Protein AF-A0A519QK69-F1 (afdb_monomer_lite)

Foldseek 3Di:
DVVVVVVVVVVVVVVLVVVLVCLVPPDPPDDDDDDDPCCVPDDPSSVVSPPDDDDDDFDAPVVQVVLLCVLCVPDDPQLSPDDQDGPDHSVVRNVRSVVSSVVSVVVVVVVVVVVD

Sequence (116 aa):
YQGLNQMRKEFLRRLVNSIIQLIDYYPKNALLICATNHVEMIDKALLRRFQLRVNFEMPNREVLDSYYDSLLAEFPENLKKINRKYGISFAEAKDDALTQVKELLIEELEKSSTTN

pLDDT: mean 91.47, std 8.04, range [45.75, 98.0]

Radius of gyration: 24.23 Å; chains: 1; bounding box: 59×27×62 Å

Structure (mmCIF, N/CA/C/O backbone):
data_AF-A0A519QK69-F1
#
_entry.id   AF-A0A519QK69-F1
#
loop_
_atom_site.group_PDB
_atom_site.id
_atom_site.type_symbol
_atom_site.label_atom_id
_atom_site.label_alt_id
_atom_site.label_comp_id
_atom_site.label_asym_id
_atom_site.label_entity_id
_atom_site.label_seq_id
_atom_site.pdbx_PDB_ins_code
_atom_site.Cartn_x
_atom_site.Cartn_y
_atom_site.Cartn_z
_atom_site.occupancy
_atom_site.B_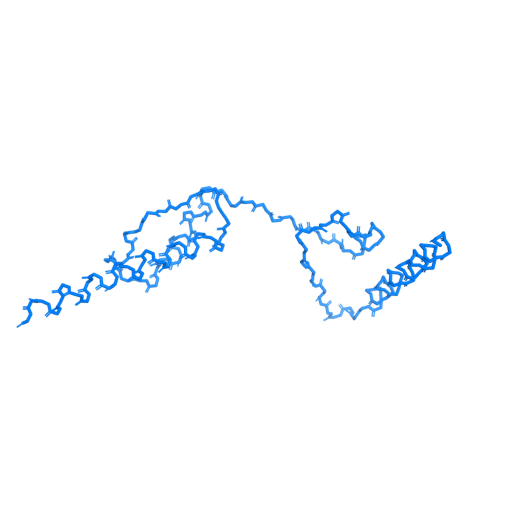iso_or_equiv
_atom_site.auth_seq_id
_atom_site.auth_comp_id
_atom_site.auth_asym_id
_atom_site.auth_atom_id
_atom_site.pdbx_PDB_model_num
ATOM 1 N N . TYR A 1 1 ? 40.778 10.268 -6.057 1.00 61.00 1 TYR A N 1
ATOM 2 C CA . TYR A 1 1 ? 39.366 10.681 -5.884 1.00 61.00 1 TYR A CA 1
ATOM 3 C C . TYR A 1 1 ? 38.576 10.771 -7.195 1.00 61.00 1 TYR A C 1
ATOM 5 O O . TYR A 1 1 ? 37.545 10.117 -7.283 1.00 61.00 1 TYR A O 1
ATOM 13 N N . GLN A 1 2 ? 39.031 11.483 -8.239 1.00 65.25 2 GLN A N 1
ATOM 14 C CA . GLN A 1 2 ? 38.271 11.592 -9.505 1.00 65.25 2 GLN A CA 1
ATOM 15 C C . GLN A 1 2 ? 38.097 10.258 -10.268 1.00 65.25 2 GLN A C 1
ATOM 17 O O . GLN A 1 2 ? 36.996 9.962 -10.725 1.00 65.25 2 GLN A O 1
ATOM 22 N N . GLY A 1 3 ? 39.128 9.404 -10.324 1.00 78.50 3 GLY A N 1
ATOM 23 C CA . GLY A 1 3 ? 39.043 8.099 -11.004 1.00 78.50 3 GLY A CA 1
ATOM 24 C C . GLY A 1 3 ? 38.070 7.099 -10.360 1.00 78.50 3 GLY A C 1
ATOM 25 O O . GLY A 1 3 ? 37.375 6.373 -11.065 1.00 78.50 3 GLY A O 1
ATOM 26 N N . LEU A 1 4 ? 37.947 7.107 -9.026 1.00 81.44 4 LEU A N 1
ATOM 27 C CA . LEU A 1 4 ? 37.023 6.225 -8.298 1.00 81.44 4 LEU A CA 1
ATOM 28 C C . LEU A 1 4 ? 35.557 6.603 -8.564 1.00 81.44 4 LEU A C 1
ATOM 30 O O . LEU A 1 4 ? 34.712 5.737 -8.782 1.00 81.44 4 LEU A O 1
ATOM 34 N N . ASN A 1 5 ? 35.265 7.905 -8.617 1.00 81.94 5 ASN A N 1
ATOM 35 C CA . ASN A 1 5 ? 33.931 8.403 -8.951 1.00 81.94 5 ASN A CA 1
ATOM 36 C C . ASN A 1 5 ? 33.548 8.094 -10.406 1.00 81.94 5 ASN A C 1
ATOM 38 O O . ASN A 1 5 ? 32.395 7.752 -10.667 1.00 81.94 5 ASN A O 1
ATOM 42 N N . GLN A 1 6 ? 34.502 8.162 -11.339 1.00 85.06 6 GLN A N 1
ATOM 43 C CA . GLN A 1 6 ? 34.273 7.787 -12.736 1.00 85.06 6 GLN A CA 1
ATOM 44 C C . GLN A 1 6 ? 33.993 6.284 -12.879 1.00 85.06 6 GLN A C 1
ATOM 46 O O . GLN A 1 6 ? 33.014 5.900 -13.514 1.00 85.06 6 GLN A O 1
ATOM 51 N N . MET A 1 7 ? 34.792 5.436 -12.226 1.00 88.50 7 MET A N 1
ATOM 52 C CA . MET A 1 7 ? 34.596 3.982 -12.232 1.00 88.50 7 MET A CA 1
ATOM 53 C C . MET A 1 7 ? 33.231 3.586 -11.650 1.00 88.50 7 MET A C 1
ATOM 55 O O . MET A 1 7 ? 32.524 2.758 -12.222 1.00 88.50 7 MET A O 1
ATOM 59 N N . ARG A 1 8 ? 32.822 4.218 -10.544 1.00 85.06 8 ARG A N 1
ATOM 60 C CA . ARG A 1 8 ? 31.518 3.973 -9.916 1.00 85.06 8 ARG A CA 1
ATOM 61 C C . ARG A 1 8 ? 30.352 4.386 -10.823 1.00 85.06 8 ARG A C 1
ATOM 63 O O . ARG A 1 8 ? 29.357 3.670 -10.883 1.00 85.06 8 ARG A O 1
ATOM 70 N N . LYS A 1 9 ? 30.474 5.498 -11.560 1.00 85.19 9 LYS A N 1
ATOM 71 C CA . LYS A 1 9 ? 29.471 5.916 -12.558 1.00 85.19 9 LYS A CA 1
ATOM 72 C C . LYS A 1 9 ? 29.354 4.919 -13.712 1.00 85.19 9 LYS A C 1
ATOM 74 O O . LYS A 1 9 ? 28.242 4.538 -14.067 1.00 85.19 9 LYS A O 1
ATOM 79 N N . GLU A 1 10 ? 30.480 4.472 -14.264 1.00 89.56 10 GLU A N 1
ATOM 80 C CA . GLU A 1 10 ? 30.511 3.463 -15.333 1.00 89.56 10 GLU A CA 1
ATOM 81 C C . GLU A 1 10 ? 29.878 2.140 -14.884 1.00 89.56 10 GLU A C 1
ATOM 83 O O . GLU A 1 10 ? 29.051 1.566 -15.593 1.00 89.56 10 GLU A O 1
ATOM 88 N N . PHE A 1 11 ? 30.202 1.680 -13.672 1.00 89.00 11 PHE A N 1
ATOM 89 C CA . PHE A 1 11 ? 29.604 0.474 -13.103 1.00 89.00 11 PHE A CA 1
ATOM 90 C C . PHE A 1 11 ? 28.078 0.586 -12.980 1.00 89.00 11 PHE A C 1
ATOM 92 O O . PHE A 1 11 ? 27.362 -0.302 -13.440 1.00 89.00 11 PHE A O 1
ATOM 99 N N . LEU A 1 12 ? 27.571 1.694 -12.426 1.00 88.88 12 LEU A N 1
ATOM 100 C CA . LEU A 1 12 ? 26.129 1.924 -12.295 1.00 88.88 12 LEU A CA 1
ATOM 101 C C . LEU A 1 12 ? 25.429 1.952 -13.656 1.00 88.88 12 LEU A C 1
ATOM 103 O O . LEU A 1 12 ? 24.382 1.332 -13.819 1.00 88.88 12 LEU A O 1
ATOM 107 N N . ARG A 1 13 ? 26.030 2.602 -14.658 1.00 89.00 13 ARG A N 1
ATOM 108 C CA . ARG A 1 13 ? 25.481 2.631 -16.018 1.00 89.00 13 ARG A CA 1
ATOM 109 C C . ARG A 1 13 ? 25.384 1.231 -16.623 1.00 89.00 13 ARG A C 1
ATOM 111 O O . ARG A 1 13 ? 24.371 0.890 -17.229 1.00 89.00 13 ARG A O 1
ATOM 118 N N . ARG A 1 14 ? 26.421 0.408 -16.446 1.00 91.12 14 ARG A N 1
ATOM 119 C CA . ARG A 1 14 ? 26.418 -0.987 -16.909 1.00 91.12 14 ARG A CA 1
ATOM 120 C C . ARG A 1 14 ? 25.350 -1.811 -16.198 1.00 91.12 14 ARG A C 1
ATOM 122 O O . ARG A 1 14 ? 24.647 -2.561 -16.862 1.00 91.12 14 ARG A O 1
ATOM 129 N N . LEU A 1 15 ? 25.191 -1.627 -14.890 1.00 92.69 15 LEU A N 1
ATOM 130 C CA . LEU A 1 15 ? 24.170 -2.315 -14.103 1.00 92.69 15 LEU A CA 1
ATOM 131 C C . LEU A 1 15 ? 22.756 -1.965 -14.585 1.00 92.69 15 LEU A C 1
ATOM 133 O O . LEU A 1 15 ? 21.960 -2.867 -14.835 1.00 92.69 15 LEU A O 1
ATOM 137 N N . VAL A 1 16 ? 22.464 -0.678 -14.798 1.00 91.12 16 VAL A N 1
ATOM 138 C CA . VAL A 1 16 ? 21.170 -0.225 -15.337 1.00 91.12 16 VAL A CA 1
ATOM 139 C C . VAL A 1 16 ? 20.897 -0.839 -16.712 1.00 91.12 16 VAL A C 1
ATOM 141 O O . VAL A 1 16 ? 19.808 -1.357 -16.948 1.00 91.12 16 VAL A O 1
ATOM 144 N N . ASN A 1 17 ? 21.891 -0.841 -17.604 1.00 92.12 17 ASN A N 1
ATOM 145 C CA . ASN A 1 17 ? 21.751 -1.435 -18.934 1.00 92.12 17 ASN A CA 1
ATOM 146 C C . ASN A 1 17 ? 21.445 -2.936 -18.871 1.00 92.12 17 ASN A C 1
ATOM 148 O O . ASN A 1 17 ? 20.576 -3.406 -19.604 1.00 92.12 17 ASN A O 1
ATOM 152 N N . SER A 1 18 ? 22.119 -3.676 -17.988 1.00 94.38 18 SER A N 1
ATOM 153 C CA . SER A 1 18 ? 21.842 -5.100 -17.791 1.00 94.38 18 SER A CA 1
ATOM 154 C C . SER A 1 18 ? 20.411 -5.335 -17.307 1.00 94.38 18 SER A C 1
ATOM 156 O O . SER A 1 18 ? 19.736 -6.211 -17.835 1.00 94.38 18 SER A O 1
ATOM 158 N N . ILE A 1 19 ? 19.905 -4.532 -16.362 1.00 93.38 19 ILE A N 1
ATOM 159 C CA . ILE A 1 19 ? 18.513 -4.650 -15.893 1.00 93.38 19 ILE A CA 1
ATOM 160 C C . ILE A 1 19 ? 17.528 -4.383 -17.037 1.00 93.38 19 ILE A C 1
ATOM 162 O O . ILE A 1 19 ? 16.579 -5.140 -17.209 1.00 93.38 19 ILE A O 1
ATOM 166 N N . ILE A 1 20 ? 17.761 -3.347 -17.848 1.00 93.69 20 ILE A N 1
ATOM 167 C CA . ILE A 1 20 ? 16.906 -3.047 -19.007 1.00 93.69 20 ILE A CA 1
ATOM 168 C C . ILE A 1 20 ? 16.857 -4.240 -19.967 1.00 93.69 20 ILE A C 1
ATOM 170 O O . ILE A 1 20 ? 15.777 -4.615 -20.412 1.00 93.69 20 ILE A O 1
ATOM 174 N N . GLN A 1 21 ? 18.001 -4.868 -20.251 1.00 93.88 21 GLN A N 1
ATOM 175 C CA . GLN A 1 21 ? 18.046 -6.062 -21.097 1.00 93.88 21 GLN A CA 1
ATOM 176 C C . GLN A 1 21 ? 17.257 -7.222 -20.485 1.00 93.88 21 GLN A C 1
ATOM 178 O O . GLN A 1 21 ? 16.503 -7.879 -21.194 1.00 93.88 21 GLN A O 1
ATOM 183 N N . LEU A 1 22 ? 17.375 -7.454 -19.176 1.00 94.25 22 LEU A N 1
ATOM 184 C CA . LEU A 1 22 ? 16.611 -8.501 -18.492 1.00 94.25 22 LEU A CA 1
ATOM 185 C C . LEU A 1 22 ? 15.096 -8.273 -18.581 1.00 94.25 22 LEU A C 1
ATOM 187 O O . LEU A 1 22 ? 14.354 -9.237 -18.751 1.00 94.25 22 LEU A O 1
ATOM 191 N N . ILE A 1 23 ? 14.640 -7.019 -18.506 1.00 94.12 23 ILE A N 1
ATOM 192 C CA . ILE A 1 23 ? 13.224 -6.674 -18.701 1.00 94.12 23 ILE A CA 1
ATOM 193 C C . ILE A 1 23 ? 12.805 -6.902 -20.158 1.00 94.12 23 ILE A C 1
ATOM 195 O O . ILE A 1 23 ? 11.734 -7.446 -20.409 1.00 94.12 23 ILE A O 1
ATOM 199 N N . ASP A 1 24 ? 13.650 -6.535 -21.122 1.00 91.88 24 ASP A N 1
ATOM 200 C CA . ASP A 1 24 ? 13.351 -6.688 -22.552 1.00 91.88 24 ASP A CA 1
ATOM 201 C C . ASP A 1 24 ? 13.255 -8.158 -22.990 1.00 91.88 24 ASP A C 1
ATOM 203 O O . ASP A 1 24 ? 12.453 -8.491 -23.862 1.00 91.88 24 ASP A O 1
ATOM 207 N N . TYR A 1 25 ? 14.046 -9.039 -22.373 1.00 94.38 25 TYR A N 1
ATOM 208 C CA . TYR A 1 25 ? 14.005 -10.486 -22.602 1.00 94.38 25 TYR A CA 1
ATOM 209 C C . TYR A 1 25 ? 13.039 -11.229 -21.669 1.00 94.38 25 TYR A C 1
ATOM 211 O O . TYR A 1 25 ? 12.997 -12.462 -21.691 1.00 94.38 25 TYR A O 1
ATOM 219 N N . TYR A 1 26 ? 12.270 -10.512 -20.844 1.00 93.19 26 TYR A N 1
ATOM 220 C CA . TYR A 1 26 ? 11.366 -11.135 -19.886 1.00 93.19 26 TYR A CA 1
ATOM 221 C C . TYR A 1 26 ? 10.272 -11.954 -20.606 1.00 93.19 26 TYR A C 1
ATOM 223 O O . TYR A 1 26 ? 9.782 -11.533 -21.661 1.00 93.19 26 TYR A O 1
ATOM 231 N N . PRO A 1 27 ? 9.878 -13.135 -20.085 1.00 94.31 27 PRO A N 1
ATOM 232 C CA . PRO A 1 27 ? 8.909 -14.000 -20.753 1.00 94.31 27 PRO A CA 1
ATOM 233 C C . PRO A 1 27 ? 7.572 -13.298 -21.022 1.00 94.31 27 PRO A C 1
ATOM 235 O O . PRO A 1 27 ? 6.999 -12.665 -20.139 1.00 94.31 27 PRO A O 1
ATOM 238 N N . LYS A 1 28 ? 7.023 -13.475 -22.231 1.00 90.06 28 LYS A N 1
ATOM 239 C CA . LYS A 1 28 ? 5.744 -12.853 -22.638 1.00 90.06 28 LYS A CA 1
ATOM 240 C C . LYS A 1 28 ? 4.528 -13.362 -21.858 1.00 90.06 28 LYS A C 1
ATOM 242 O O . LYS A 1 28 ? 3.483 -12.725 -21.872 1.00 90.06 28 LYS A O 1
ATOM 247 N N . ASN A 1 29 ? 4.650 -14.522 -21.221 1.00 95.69 29 ASN A N 1
ATOM 248 C CA . ASN A 1 29 ? 3.625 -15.148 -20.390 1.00 95.69 29 ASN A CA 1
ATOM 249 C C . ASN A 1 29 ? 3.825 -14.869 -18.890 1.00 95.69 29 ASN A C 1
ATOM 251 O O . ASN A 1 29 ? 3.262 -15.582 -18.063 1.00 95.69 29 ASN A O 1
ATOM 255 N N . ALA A 1 30 ? 4.637 -13.871 -18.536 1.00 94.06 30 ALA A N 1
ATOM 256 C CA . ALA A 1 30 ? 4.890 -13.472 -17.160 1.00 94.06 30 ALA A CA 1
ATOM 257 C C . ALA A 1 30 ? 4.571 -11.982 -16.950 1.00 94.06 30 ALA A C 1
ATOM 259 O O . ALA A 1 30 ? 4.689 -11.168 -17.865 1.00 94.06 30 ALA A O 1
ATOM 260 N N . LEU A 1 31 ? 4.173 -11.631 -15.724 1.00 93.31 31 LEU A N 1
ATOM 261 C CA . LEU A 1 31 ? 3.884 -10.259 -15.308 1.00 93.31 31 LEU A CA 1
ATOM 262 C C . LEU A 1 31 ? 4.978 -9.775 -14.353 1.00 93.31 31 LEU A C 1
ATOM 264 O O . LEU A 1 31 ? 5.161 -10.345 -13.279 1.00 93.31 31 LEU A O 1
ATOM 268 N N . LEU A 1 32 ? 5.681 -8.707 -14.731 1.00 93.25 32 LEU A N 1
ATOM 269 C CA . LEU A 1 32 ? 6.659 -8.047 -13.871 1.00 93.25 32 LEU A CA 1
ATOM 270 C C . LEU A 1 32 ? 5.991 -6.897 -13.107 1.00 93.25 32 LEU A C 1
ATOM 272 O O . LEU A 1 32 ? 5.546 -5.924 -13.713 1.00 93.25 32 LEU A O 1
ATOM 276 N N . ILE A 1 33 ? 5.965 -6.996 -11.777 1.00 94.38 33 ILE A N 1
ATOM 277 C CA . ILE A 1 33 ? 5.493 -5.935 -10.879 1.00 94.38 33 ILE A CA 1
ATOM 278 C C . ILE A 1 33 ? 6.684 -5.425 -10.070 1.00 94.38 33 ILE A C 1
ATOM 280 O O . ILE A 1 33 ? 7.481 -6.210 -9.559 1.00 94.38 33 ILE A O 1
ATOM 284 N N . CYS A 1 34 ? 6.812 -4.107 -9.950 1.00 92.88 34 CYS A N 1
ATOM 285 C CA . CYS A 1 34 ? 7.815 -3.462 -9.110 1.00 92.88 34 CYS A CA 1
ATOM 286 C C . CYS A 1 34 ? 7.145 -2.383 -8.259 1.00 92.88 34 CYS A C 1
ATOM 288 O O . CYS A 1 34 ? 6.256 -1.681 -8.737 1.00 92.88 34 CYS A O 1
ATOM 290 N N . ALA A 1 35 ? 7.594 -2.244 -7.014 1.00 93.88 35 ALA A N 1
ATOM 291 C CA . ALA A 1 35 ? 7.145 -1.214 -6.087 1.00 93.88 35 ALA A CA 1
ATOM 292 C C . ALA A 1 35 ? 8.353 -0.396 -5.620 1.00 93.88 35 ALA A C 1
ATOM 294 O O . ALA A 1 35 ? 9.425 -0.947 -5.368 1.00 93.88 35 ALA A O 1
ATOM 295 N N . THR A 1 36 ? 8.191 0.921 -5.529 1.00 92.50 36 THR A N 1
ATOM 296 C CA . THR A 1 36 ? 9.217 1.837 -5.025 1.00 92.50 36 THR A CA 1
ATOM 297 C C . THR A 1 36 ? 8.553 2.990 -4.290 1.00 92.50 36 THR A C 1
ATOM 299 O O . THR A 1 36 ? 7.537 3.507 -4.750 1.00 92.50 36 THR A O 1
ATOM 302 N N . ASN A 1 37 ? 9.158 3.418 -3.184 1.00 91.88 37 ASN A N 1
ATOM 303 C CA . ASN A 1 37 ? 8.773 4.647 -2.485 1.00 91.88 37 ASN A CA 1
ATOM 304 C C . ASN A 1 37 ? 9.508 5.880 -3.042 1.00 91.88 37 ASN A C 1
ATOM 306 O O . ASN A 1 37 ? 9.159 7.004 -2.708 1.00 91.88 37 ASN A O 1
ATOM 310 N N . HIS A 1 38 ? 10.526 5.664 -3.885 1.00 91.25 38 HIS A N 1
ATOM 311 C CA . HIS A 1 38 ? 11.436 6.694 -4.386 1.00 91.25 38 HIS A CA 1
ATOM 312 C C . HIS A 1 38 ? 11.650 6.540 -5.892 1.00 91.25 38 HIS A C 1
ATOM 314 O O . HIS A 1 38 ? 12.699 6.086 -6.365 1.00 91.25 38 HIS A O 1
ATOM 320 N N . VAL A 1 39 ? 10.619 6.855 -6.672 1.00 91.12 39 VAL A N 1
ATOM 321 C CA . VAL A 1 39 ? 10.651 6.723 -8.136 1.00 91.12 39 VAL A CA 1
ATOM 322 C C . VAL A 1 39 ? 11.651 7.688 -8.786 1.00 91.12 39 VAL A C 1
ATOM 324 O O . VAL A 1 39 ? 12.229 7.381 -9.825 1.00 91.12 39 VAL A O 1
ATOM 327 N N . GLU A 1 40 ? 11.912 8.826 -8.151 1.00 90.06 40 GLU A N 1
ATOM 328 C CA . GLU A 1 40 ? 12.848 9.867 -8.575 1.00 90.06 40 GLU A CA 1
ATOM 329 C C . GLU A 1 40 ? 14.309 9.408 -8.593 1.00 90.06 40 GLU A C 1
ATOM 331 O O . GLU A 1 40 ? 15.117 9.952 -9.348 1.00 90.06 40 GLU A O 1
ATOM 336 N N . MET A 1 41 ? 14.646 8.391 -7.794 1.00 89.19 41 MET A N 1
ATOM 337 C CA . MET A 1 41 ? 15.984 7.798 -7.766 1.00 89.19 41 MET A CA 1
ATOM 338 C C . MET A 1 41 ? 16.207 6.778 -8.891 1.00 89.19 41 MET A C 1
ATOM 340 O O . MET A 1 41 ? 17.335 6.330 -9.102 1.00 89.19 41 MET A O 1
ATOM 344 N N . ILE A 1 42 ? 15.152 6.398 -9.618 1.00 89.31 42 ILE A N 1
ATOM 345 C CA . ILE A 1 42 ? 15.217 5.386 -10.670 1.00 89.31 42 ILE A CA 1
ATOM 346 C C . ILE A 1 42 ? 15.598 6.026 -12.008 1.00 89.31 42 ILE A C 1
ATOM 348 O O . ILE A 1 42 ? 15.081 7.071 -12.405 1.00 89.31 42 ILE A O 1
ATOM 352 N N . ASP A 1 43 ? 16.488 5.359 -12.745 1.00 90.56 43 ASP A N 1
ATOM 353 C CA . ASP A 1 43 ? 16.892 5.794 -14.078 1.00 90.56 43 ASP A CA 1
ATOM 354 C C . ASP A 1 43 ? 15.689 5.879 -15.042 1.00 90.56 43 ASP A C 1
ATOM 356 O O . ASP A 1 43 ? 14.886 4.950 -15.180 1.00 90.56 43 ASP A O 1
ATOM 360 N N . LYS A 1 44 ? 15.581 7.000 -15.765 1.00 90.12 44 LYS A N 1
ATOM 361 C CA . LYS A 1 44 ? 14.469 7.259 -16.694 1.00 90.12 44 LYS A CA 1
ATOM 362 C C . LYS A 1 44 ? 14.373 6.219 -17.814 1.00 90.12 44 LYS A C 1
ATOM 364 O O . LYS A 1 44 ? 13.275 5.955 -18.301 1.00 90.12 44 LYS A O 1
ATOM 369 N N . ALA A 1 45 ? 15.488 5.638 -18.264 1.00 90.62 45 ALA A N 1
ATOM 370 C CA . ALA A 1 45 ? 15.475 4.597 -19.284 1.00 90.62 45 ALA A CA 1
ATOM 371 C C . ALA A 1 45 ? 14.833 3.304 -18.776 1.00 90.62 45 ALA A C 1
ATOM 373 O O . ALA A 1 45 ? 14.119 2.665 -19.549 1.00 90.62 45 ALA A O 1
ATOM 374 N N . LEU A 1 46 ? 15.016 2.982 -17.493 1.00 91.62 46 LEU A N 1
ATOM 375 C CA . LEU A 1 46 ? 14.361 1.850 -16.846 1.00 91.62 46 LEU A CA 1
ATOM 376 C C . LEU A 1 46 ? 12.850 2.084 -16.722 1.00 91.62 46 LEU A C 1
ATOM 378 O O . LEU A 1 46 ? 12.060 1.236 -17.129 1.00 91.62 46 LEU A O 1
ATOM 382 N N . LEU A 1 47 ? 12.440 3.271 -16.259 1.00 92.19 47 LEU A N 1
ATOM 383 C CA . LEU A 1 47 ? 11.021 3.623 -1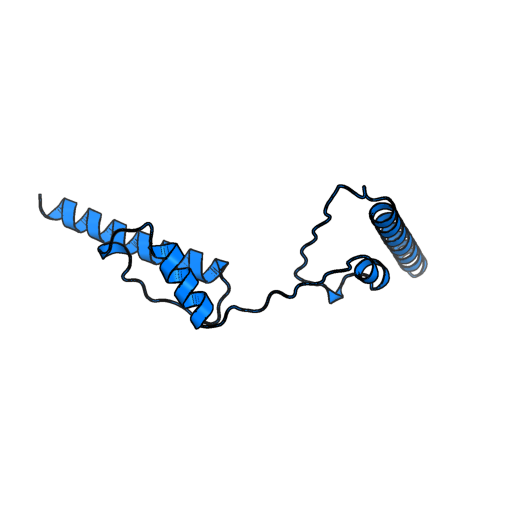6.101 1.00 92.19 47 LEU A CA 1
ATOM 384 C C . LEU A 1 47 ? 10.224 3.542 -17.412 1.00 92.19 47 LEU A C 1
ATOM 386 O O . LEU A 1 47 ? 9.043 3.215 -17.384 1.00 92.19 47 LEU A O 1
ATOM 390 N N . ARG A 1 48 ? 10.854 3.792 -18.569 1.00 91.06 48 ARG A N 1
ATOM 391 C CA . ARG A 1 48 ? 10.205 3.673 -19.890 1.00 91.06 48 ARG A CA 1
ATOM 392 C C . ARG A 1 48 ? 9.819 2.240 -20.275 1.00 91.06 48 ARG A C 1
ATOM 394 O O . ARG A 1 48 ? 9.047 2.082 -21.214 1.00 91.06 48 ARG A O 1
ATOM 401 N N . ARG A 1 49 ? 10.350 1.209 -19.605 1.00 92.81 49 ARG A N 1
ATOM 402 C CA . ARG A 1 49 ? 9.976 -0.197 -19.855 1.00 92.81 49 ARG A CA 1
ATOM 403 C C . ARG A 1 49 ? 8.776 -0.659 -19.034 1.00 92.81 49 ARG A C 1
ATOM 405 O O . ARG A 1 49 ? 8.200 -1.697 -19.338 1.00 92.81 49 ARG A O 1
ATOM 412 N N . PHE A 1 50 ? 8.351 0.143 -18.062 1.00 93.19 50 PHE A N 1
ATOM 413 C CA . PHE A 1 50 ? 7.095 -0.057 -17.354 1.00 93.19 50 PHE A CA 1
ATOM 414 C C . PHE A 1 50 ? 5.979 0.672 -18.100 1.00 93.19 50 PHE A C 1
ATOM 416 O O . PHE A 1 50 ? 5.881 1.898 -18.072 1.00 93.19 50 PHE A O 1
ATOM 423 N N . GLN A 1 51 ? 5.150 -0.103 -18.798 1.00 92.06 51 GLN A N 1
ATOM 424 C CA . GLN A 1 51 ? 4.023 0.412 -19.585 1.00 92.06 51 GLN A CA 1
ATOM 425 C C . GLN A 1 51 ? 2.959 1.056 -18.690 1.00 92.06 51 GLN A C 1
ATOM 427 O O . GLN A 1 51 ? 2.410 2.103 -19.030 1.00 92.06 51 GLN A O 1
ATOM 432 N N . LEU A 1 52 ? 2.701 0.445 -17.532 1.00 93.31 52 LEU A N 1
ATOM 433 C CA . LEU A 1 52 ? 1.787 0.947 -16.517 1.00 93.31 52 LEU A CA 1
ATOM 434 C C . LEU A 1 52 ? 2.580 1.482 -15.324 1.00 93.31 52 LEU A C 1
ATOM 436 O O . LEU A 1 52 ? 3.510 0.837 -14.841 1.00 93.31 52 LEU A O 1
ATOM 440 N N . ARG A 1 53 ? 2.185 2.659 -14.838 1.00 92.50 53 ARG A N 1
ATOM 441 C CA . ARG A 1 53 ? 2.709 3.275 -13.618 1.00 92.50 53 ARG A CA 1
ATOM 442 C C . ARG A 1 53 ? 1.522 3.713 -12.777 1.00 92.50 53 ARG A C 1
ATOM 444 O O . ARG A 1 53 ? 0.732 4.535 -13.232 1.00 92.50 53 ARG A O 1
ATOM 451 N N . VAL A 1 54 ? 1.391 3.124 -11.595 1.00 93.06 54 VAL A N 1
ATOM 452 C CA . VAL A 1 54 ? 0.315 3.420 -10.647 1.00 93.06 54 VAL A CA 1
ATOM 453 C C . VAL A 1 54 ? 0.929 4.168 -9.475 1.00 93.06 54 VAL A C 1
ATOM 455 O O . VAL A 1 54 ? 1.861 3.665 -8.850 1.00 93.06 54 VAL A O 1
ATOM 458 N N . ASN A 1 55 ? 0.420 5.366 -9.205 1.00 89.69 55 ASN A N 1
ATOM 459 C CA . ASN A 1 55 ? 0.826 6.144 -8.044 1.00 89.69 55 ASN A CA 1
ATOM 460 C C . ASN A 1 55 ? -0.085 5.790 -6.870 1.00 89.69 55 ASN A C 1
ATOM 462 O O . ASN A 1 55 ? -1.304 5.746 -7.024 1.00 89.69 55 ASN A O 1
ATOM 466 N N . PHE A 1 56 ? 0.520 5.545 -5.712 1.00 88.94 56 PHE A N 1
ATOM 467 C CA . PHE A 1 56 ? -0.204 5.340 -4.465 1.00 88.94 56 PHE A CA 1
ATOM 468 C C . PHE A 1 56 ? -0.217 6.654 -3.695 1.00 88.94 56 PHE A C 1
ATOM 470 O O . PHE A 1 56 ? 0.828 7.139 -3.262 1.00 88.94 56 PHE A O 1
ATOM 477 N N . GLU A 1 57 ? -1.402 7.235 -3.566 1.00 89.81 57 GLU A N 1
ATOM 478 C CA . GLU A 1 57 ? -1.641 8.439 -2.775 1.00 89.81 57 GLU A CA 1
ATOM 479 C C . GLU A 1 57 ? -2.191 8.062 -1.397 1.00 89.81 57 GLU A C 1
ATOM 481 O O . GLU A 1 57 ? -2.654 6.936 -1.180 1.00 89.81 57 GLU A O 1
ATOM 486 N N . MET A 1 58 ? -2.137 9.004 -0.453 1.00 94.00 58 MET A N 1
ATOM 487 C CA . MET A 1 58 ? -2.783 8.810 0.843 1.00 94.00 58 MET A CA 1
ATOM 488 C C . MET A 1 58 ? -4.291 8.622 0.637 1.00 94.00 58 MET A C 1
ATOM 490 O O . MET A 1 58 ? -4.892 9.367 -0.143 1.00 94.00 58 MET A O 1
ATOM 494 N N . PRO A 1 59 ? -4.919 7.645 1.313 1.00 94.75 59 PRO A N 1
ATOM 495 C CA . PRO A 1 59 ? -6.342 7.414 1.149 1.00 94.75 59 PRO A CA 1
ATOM 496 C C . PRO A 1 59 ? -7.137 8.609 1.675 1.00 94.75 59 PRO A C 1
ATOM 498 O O . PRO A 1 59 ? -6.801 9.212 2.699 1.00 94.75 59 PRO A O 1
ATOM 501 N N . ASN A 1 60 ? -8.216 8.946 0.971 1.00 95.75 60 ASN A N 1
ATOM 502 C CA . ASN A 1 60 ? -9.171 9.923 1.468 1.00 95.75 60 ASN A CA 1
ATOM 503 C C . ASN A 1 60 ? -10.003 9.329 2.615 1.00 95.75 60 ASN A C 1
ATOM 505 O O . ASN A 1 60 ? -9.875 8.158 2.993 1.00 95.75 60 ASN A O 1
ATOM 509 N N . ARG A 1 61 ? -10.862 10.169 3.186 1.00 96.88 61 ARG A N 1
ATOM 510 C CA . ARG A 1 61 ? -11.675 9.795 4.337 1.00 96.88 61 ARG A CA 1
ATOM 511 C C . ARG A 1 61 ? -12.638 8.656 4.009 1.00 96.88 61 ARG A C 1
ATOM 513 O O . ARG A 1 61 ? -12.735 7.718 4.785 1.00 96.88 61 ARG A O 1
ATOM 520 N N . GLU A 1 62 ? -13.282 8.709 2.850 1.00 96.94 62 GLU A N 1
ATOM 521 C CA . GLU A 1 62 ? -14.309 7.758 2.420 1.00 96.94 62 GLU A CA 1
ATOM 522 C C . GLU A 1 62 ? -13.726 6.355 2.183 1.00 96.94 62 GLU A C 1
ATOM 524 O O . GLU A 1 62 ? -14.325 5.335 2.539 1.00 96.94 62 GLU A O 1
ATOM 529 N N . VAL A 1 63 ? -12.519 6.300 1.613 1.00 96.75 63 VAL A N 1
ATOM 530 C CA . VAL A 1 63 ? -11.760 5.063 1.419 1.00 96.75 63 VAL A CA 1
ATOM 531 C C . VAL A 1 63 ? -11.314 4.492 2.764 1.00 96.75 63 VAL A C 1
ATOM 533 O O . VAL A 1 63 ? -11.422 3.283 2.968 1.00 96.75 63 VAL A O 1
ATOM 536 N N . LEU A 1 64 ? -10.854 5.335 3.696 1.00 97.31 64 LEU A N 1
ATOM 537 C CA . LEU A 1 64 ? -10.523 4.885 5.049 1.00 97.31 64 LEU A CA 1
ATOM 538 C C . LEU A 1 64 ? -11.755 4.398 5.812 1.00 97.31 64 LEU A C 1
ATOM 540 O O . LEU A 1 64 ? -11.657 3.389 6.499 1.00 97.31 64 LEU A O 1
ATOM 544 N N . ASP A 1 65 ? -12.909 5.045 5.668 1.00 97.50 65 ASP A N 1
ATOM 545 C CA . ASP A 1 65 ? -14.152 4.586 6.290 1.00 97.50 65 ASP A CA 1
ATOM 546 C C . ASP A 1 65 ? -14.534 3.186 5.808 1.00 97.50 65 ASP A C 1
ATOM 548 O O . ASP A 1 65 ? -14.724 2.287 6.627 1.00 97.50 65 ASP A O 1
ATOM 552 N N . SER A 1 66 ? -14.516 2.969 4.490 1.00 97.75 66 SER A N 1
ATOM 553 C CA . SER A 1 66 ? -14.778 1.652 3.891 1.00 97.75 66 SER A CA 1
ATOM 554 C C . SER A 1 66 ? -13.754 0.601 4.337 1.00 97.75 66 SER A C 1
ATOM 556 O O . SER A 1 66 ? -14.081 -0.573 4.537 1.00 97.75 66 SER A O 1
ATOM 558 N N . TYR A 1 67 ? -12.497 1.018 4.506 1.00 97.50 67 TYR A N 1
ATOM 559 C CA . TYR A 1 67 ? -11.429 0.162 5.005 1.00 97.50 67 TYR A CA 1
ATOM 560 C C . TYR A 1 67 ? -11.640 -0.224 6.471 1.00 97.50 67 TYR A C 1
ATOM 562 O O . TYR A 1 67 ? -11.521 -1.402 6.795 1.00 97.50 67 TYR A O 1
ATOM 570 N N . TYR A 1 68 ? -12.002 0.723 7.342 1.00 97.75 68 TYR A N 1
ATOM 571 C CA . TYR A 1 68 ? -12.339 0.437 8.736 1.00 97.75 68 TYR A CA 1
ATOM 572 C C . TYR A 1 68 ? -13.567 -0.464 8.842 1.00 97.75 68 TYR A C 1
ATOM 574 O O . TYR A 1 68 ? -13.540 -1.403 9.628 1.00 97.75 68 TYR A O 1
ATOM 582 N N . ASP A 1 69 ? -14.610 -0.229 8.043 1.00 96.62 69 ASP A N 1
ATOM 583 C CA . ASP A 1 69 ? -15.798 -1.089 8.015 1.00 96.62 69 ASP A CA 1
ATOM 584 C C . ASP A 1 69 ? -15.420 -2.533 7.668 1.00 96.62 69 ASP A C 1
ATOM 586 O O . ASP A 1 69 ? -15.825 -3.468 8.357 1.00 96.62 69 ASP A O 1
ATOM 590 N N . SER A 1 70 ? -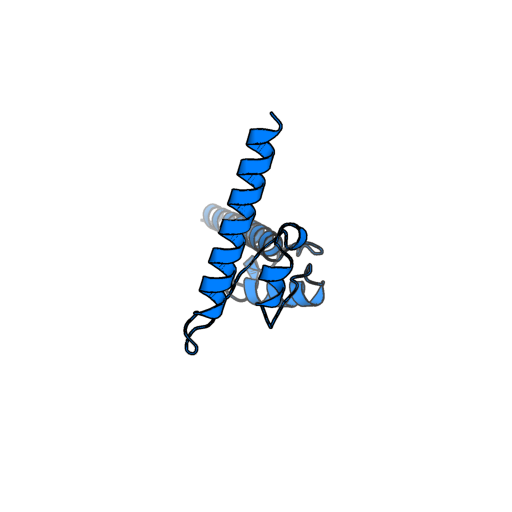14.581 -2.706 6.642 1.00 96.94 70 SER A N 1
ATOM 591 C CA . SER A 1 70 ? -14.095 -4.020 6.211 1.00 96.94 70 SER A CA 1
ATOM 592 C C . SER A 1 70 ? -13.185 -4.673 7.256 1.00 96.94 70 SER A C 1
ATOM 594 O O . SER A 1 70 ? -13.325 -5.858 7.538 1.00 96.94 70 SER A O 1
ATOM 596 N N . LEU A 1 71 ? -12.270 -3.904 7.853 1.00 96.50 71 LEU A N 1
ATOM 597 C CA . LEU A 1 71 ? -11.329 -4.377 8.870 1.00 96.50 71 LEU A CA 1
ATOM 598 C C . LEU A 1 71 ? -12.046 -4.799 10.158 1.00 96.50 71 LEU A C 1
ATOM 600 O O . LEU A 1 71 ? -11.654 -5.772 10.795 1.00 96.50 71 LEU A O 1
ATOM 604 N N . LEU A 1 72 ? -13.084 -4.061 10.553 1.00 96.50 72 LEU A N 1
ATOM 605 C CA . LEU A 1 72 ? -13.823 -4.294 11.791 1.00 96.50 72 LEU A CA 1
ATOM 606 C C . LEU A 1 72 ? -14.950 -5.322 11.635 1.00 96.50 72 LEU A C 1
ATOM 608 O O . LEU A 1 72 ? -15.498 -5.770 12.641 1.00 96.50 72 LEU A O 1
ATOM 612 N N . ALA A 1 73 ? -15.303 -5.708 10.405 1.00 95.88 73 ALA A N 1
ATOM 613 C CA . ALA A 1 73 ? -16.388 -6.648 10.126 1.00 95.88 73 ALA A CA 1
ATOM 614 C C . ALA A 1 73 ? -16.196 -8.017 10.799 1.00 95.88 73 ALA A C 1
ATOM 616 O O . ALA A 1 73 ? -17.183 -8.652 11.167 1.00 95.88 73 ALA A O 1
ATOM 617 N N . GLU A 1 74 ? -14.946 -8.448 10.988 1.00 92.81 74 GLU A N 1
ATOM 618 C CA . GLU A 1 74 ? -14.594 -9.734 11.604 1.00 92.81 74 GLU A CA 1
ATOM 619 C C . GLU A 1 74 ? -14.740 -9.745 13.136 1.00 92.81 74 GLU A C 1
ATOM 621 O O . GLU A 1 74 ? -14.739 -10.811 13.751 1.00 92.81 74 GLU A O 1
ATOM 626 N N . PHE A 1 75 ? -14.881 -8.577 13.768 1.00 94.12 75 PHE A N 1
ATOM 627 C CA . PHE A 1 75 ? -14.968 -8.450 15.222 1.00 94.12 75 PHE A CA 1
ATOM 628 C C . PHE A 1 75 ? -16.427 -8.382 15.702 1.00 94.12 75 PHE A C 1
ATOM 630 O O . PHE A 1 75 ? -17.313 -7.979 14.949 1.00 94.12 75 PHE A O 1
ATOM 637 N N . PRO A 1 76 ? -16.725 -8.756 16.956 1.00 93.56 76 PRO A N 1
ATOM 638 C CA . PRO A 1 76 ? -18.048 -8.561 17.543 1.00 93.56 76 PRO A CA 1
ATOM 639 C C . PRO A 1 76 ? -18.323 -7.072 17.831 1.00 93.56 76 PRO A C 1
ATOM 641 O O . PRO A 1 76 ? -17.399 -6.283 18.023 1.00 93.56 76 PRO A O 1
ATOM 644 N N . GLU A 1 77 ? -19.600 -6.671 17.866 1.00 91.25 77 GLU A N 1
ATOM 645 C CA . GLU A 1 77 ? -20.042 -5.260 17.956 1.00 91.25 77 GLU A CA 1
ATOM 646 C C . GLU A 1 77 ? -19.433 -4.468 19.124 1.00 91.25 77 GLU A C 1
ATOM 648 O O . GLU A 1 77 ? -19.188 -3.265 19.018 1.00 91.25 77 GLU A O 1
ATOM 653 N N . ASN A 1 78 ? -19.158 -5.132 20.244 1.00 90.62 78 ASN A N 1
ATOM 654 C CA . ASN A 1 78 ? -18.537 -4.523 21.417 1.00 90.62 78 ASN A CA 1
ATOM 655 C C . ASN A 1 78 ? -17.075 -4.108 21.176 1.00 90.62 78 ASN A C 1
ATOM 657 O O . ASN A 1 78 ? -16.627 -3.137 21.781 1.00 90.62 78 ASN A O 1
ATOM 661 N N . LEU A 1 79 ? -16.371 -4.771 20.254 1.00 92.31 79 LEU A N 1
ATOM 662 C CA . LEU A 1 79 ? -14.982 -4.473 19.895 1.00 92.31 79 LEU A CA 1
ATOM 663 C C . LEU A 1 79 ? -14.855 -3.532 18.686 1.00 92.31 79 LEU A C 1
ATOM 665 O O . LEU A 1 79 ? -13.761 -3.076 18.375 1.00 92.31 79 LEU A O 1
ATOM 669 N N . LYS A 1 80 ? -15.960 -3.190 18.011 1.00 92.75 80 LYS A N 1
ATOM 670 C CA . LYS A 1 80 ? -15.950 -2.276 16.849 1.00 92.75 80 LYS A CA 1
ATOM 671 C C . LYS A 1 80 ? -15.911 -0.794 17.227 1.00 92.75 80 LYS A C 1
ATOM 673 O O . LYS A 1 80 ? -15.718 0.057 16.358 1.00 92.75 80 LYS A O 1
ATOM 678 N N . LYS A 1 81 ? -16.126 -0.462 18.504 1.00 92.62 81 LYS A N 1
ATOM 679 C CA . LYS A 1 81 ? -16.225 0.920 19.003 1.00 92.62 81 LYS A CA 1
ATOM 680 C C . LYS A 1 81 ? -14.847 1.565 19.174 1.00 92.62 81 LYS A C 1
ATOM 682 O O . LYS A 1 81 ? -14.428 1.854 20.289 1.00 92.62 81 LYS A O 1
ATOM 687 N N . ILE A 1 82 ? -14.166 1.800 18.059 1.00 94.44 82 ILE A N 1
ATOM 688 C CA . ILE A 1 82 ? -12.855 2.453 18.017 1.00 94.44 82 ILE A CA 1
ATOM 689 C C . ILE A 1 82 ? -12.945 3.892 17.499 1.00 94.44 82 ILE A C 1
ATOM 691 O O . ILE A 1 82 ? -13.863 4.260 16.762 1.00 94.44 82 ILE A O 1
ATOM 695 N N . ASN A 1 83 ? -11.942 4.701 17.827 1.00 96.44 83 ASN A N 1
ATOM 696 C CA . ASN A 1 83 ? -11.758 6.031 17.263 1.00 96.44 83 ASN A CA 1
ATOM 697 C C . ASN A 1 83 ? -10.977 5.932 15.948 1.00 96.44 83 ASN A C 1
ATOM 699 O O . ASN A 1 83 ? -9.775 5.670 15.947 1.00 96.44 83 ASN A O 1
ATOM 703 N N . ARG A 1 84 ? -11.652 6.159 14.817 1.00 96.56 84 ARG A N 1
ATOM 704 C CA . ARG A 1 84 ? -11.031 6.141 13.483 1.00 96.56 84 ARG A CA 1
ATOM 705 C C . ARG A 1 84 ? -10.103 7.341 13.286 1.00 96.56 84 ARG A C 1
ATOM 707 O O . ARG A 1 84 ? -10.517 8.484 13.487 1.00 96.56 84 ARG A O 1
ATOM 714 N N . LYS A 1 85 ? -8.875 7.087 12.825 1.00 96.25 85 LYS A N 1
ATOM 715 C CA . LYS A 1 85 ? -7.910 8.121 12.419 1.00 96.25 85 LYS A CA 1
ATOM 716 C C . LYS A 1 85 ? -7.901 8.300 10.901 1.00 96.25 85 LYS A C 1
ATOM 718 O O . LYS A 1 85 ? -8.085 7.340 10.155 1.00 96.25 85 LYS A O 1
ATOM 723 N N . TYR A 1 86 ? -7.661 9.526 10.447 1.00 96.69 86 TYR A N 1
ATOM 724 C CA . TYR A 1 86 ? -7.683 9.896 9.029 1.00 96.69 86 TYR A CA 1
ATOM 725 C C . TYR A 1 86 ? -6.436 10.687 8.639 1.00 96.69 86 TYR A C 1
ATOM 727 O O . TYR A 1 86 ? -5.742 11.217 9.505 1.00 96.69 86 TYR A O 1
ATOM 735 N N . GLY A 1 87 ? -6.167 10.779 7.333 1.00 95.69 87 GLY A N 1
ATOM 736 C CA . GLY A 1 87 ? -4.958 11.432 6.815 1.00 95.69 87 GLY A CA 1
ATOM 737 C C . GLY A 1 87 ? -3.680 10.622 7.053 1.00 95.69 87 GLY A C 1
ATOM 738 O O . GLY A 1 87 ? -2.590 11.183 7.043 1.00 95.69 87 GLY A O 1
ATOM 739 N N . ILE A 1 88 ? -3.827 9.317 7.278 1.00 96.19 88 ILE A N 1
ATOM 740 C CA . ILE A 1 88 ? -2.754 8.356 7.542 1.00 96.19 88 ILE A CA 1
ATOM 741 C C . ILE A 1 88 ? -2.803 7.223 6.513 1.00 96.19 88 ILE A C 1
ATOM 743 O O . ILE A 1 88 ? -3.800 7.050 5.807 1.00 96.19 88 ILE A O 1
ATOM 747 N N . SER A 1 89 ? -1.727 6.450 6.419 1.00 96.25 89 SER A N 1
ATOM 748 C CA . SER A 1 89 ? -1.656 5.290 5.532 1.00 96.25 89 SER A CA 1
ATOM 749 C C . SER A 1 89 ? -2.565 4.149 6.008 1.00 96.25 89 SER A C 1
ATOM 751 O O . SER A 1 89 ? -2.923 4.056 7.183 1.00 96.25 89 SER A O 1
ATOM 753 N N . PHE A 1 90 ? -2.899 3.217 5.110 1.00 95.75 90 PHE A N 1
ATOM 754 C CA . PHE A 1 90 ? -3.645 2.004 5.477 1.00 95.75 90 PHE A CA 1
ATOM 755 C C . PHE A 1 90 ? -2.943 1.158 6.549 1.00 95.75 90 PHE A C 1
ATOM 757 O O . PHE A 1 90 ? -3.617 0.496 7.340 1.00 95.75 90 PHE A O 1
ATOM 764 N N . ALA A 1 91 ? -1.605 1.164 6.566 1.00 95.88 91 ALA A N 1
ATOM 765 C CA . ALA A 1 91 ? -0.814 0.446 7.561 1.00 95.88 91 ALA A CA 1
ATOM 766 C C . ALA A 1 91 ? -1.002 1.066 8.951 1.00 95.88 91 ALA A C 1
ATOM 768 O O . ALA A 1 91 ? -1.402 0.370 9.878 1.00 95.88 91 ALA A O 1
ATOM 769 N N . GLU A 1 92 ? -0.835 2.385 9.064 1.00 97.06 92 GLU A N 1
ATOM 770 C CA . GLU A 1 92 ? -1.055 3.110 10.320 1.00 97.06 92 GLU A CA 1
ATOM 771 C C . GLU A 1 92 ? -2.503 2.983 10.804 1.00 97.06 92 GLU A C 1
ATOM 773 O O . GLU A 1 92 ? -2.738 2.734 11.983 1.00 97.06 92 GLU A O 1
ATOM 778 N N . ALA A 1 93 ? -3.476 3.101 9.894 1.00 97.44 93 ALA A N 1
ATOM 779 C CA . ALA A 1 93 ? -4.892 2.935 10.215 1.00 97.44 93 ALA A CA 1
ATOM 780 C C . ALA A 1 93 ? -5.191 1.540 10.782 1.00 97.44 93 ALA A C 1
ATOM 782 O O . ALA A 1 93 ? -5.925 1.408 11.761 1.00 97.44 93 ALA A O 1
ATOM 783 N N . LYS A 1 94 ? -4.602 0.495 10.188 1.00 97.38 94 LYS A N 1
ATOM 784 C CA . LYS A 1 94 ? -4.749 -0.886 10.656 1.00 97.38 94 LYS A CA 1
ATOM 785 C C . LYS A 1 94 ? -4.132 -1.085 12.030 1.00 97.38 94 LYS A C 1
ATOM 787 O O . LYS A 1 94 ? -4.781 -1.654 12.903 1.00 97.38 94 LYS A O 1
ATOM 792 N N . ASP A 1 95 ? -2.889 -0.655 12.200 1.00 97.94 95 ASP A N 1
ATOM 793 C CA . ASP A 1 95 ? -2.145 -0.865 13.438 1.00 97.94 95 ASP A CA 1
ATOM 794 C C . ASP A 1 95 ? -2.829 -0.152 14.607 1.00 97.94 95 ASP A C 1
ATOM 796 O O . ASP A 1 95 ? -2.999 -0.739 15.678 1.00 97.94 95 ASP A O 1
ATOM 800 N N . ASP A 1 96 ? -3.308 1.072 14.381 1.00 98.00 96 ASP A N 1
ATOM 801 C CA . ASP A 1 96 ? -4.062 1.839 15.369 1.00 98.00 96 ASP A CA 1
ATOM 802 C C . ASP A 1 96 ? -5.408 1.186 15.711 1.00 98.00 96 ASP A C 1
ATOM 804 O O . ASP A 1 96 ? -5.701 0.953 16.884 1.00 98.00 96 ASP A O 1
ATOM 808 N N . ALA A 1 97 ? -6.201 0.816 14.699 1.00 97.44 97 ALA A N 1
ATOM 809 C CA . ALA A 1 97 ? -7.487 0.153 14.903 1.00 97.44 97 ALA A CA 1
ATOM 810 C C . ALA A 1 97 ? -7.341 -1.158 15.679 1.00 97.44 97 ALA A C 1
ATOM 812 O O . ALA A 1 97 ? -8.055 -1.387 16.652 1.00 97.44 97 ALA A O 1
ATOM 813 N N . LEU A 1 98 ? -6.395 -2.012 15.283 1.00 96.94 98 LEU A N 1
ATOM 814 C CA . LEU A 1 98 ? -6.170 -3.293 15.951 1.00 96.94 98 LEU A CA 1
ATOM 815 C C . LEU A 1 98 ? -5.606 -3.126 17.363 1.00 96.94 98 LEU A C 1
ATOM 817 O O . LEU A 1 98 ? -5.841 -3.988 18.207 1.00 96.94 98 LEU A O 1
ATOM 821 N N . THR A 1 99 ? -4.872 -2.047 17.635 1.00 97.62 99 THR A N 1
ATOM 822 C CA . THR A 1 99 ? -4.423 -1.724 18.993 1.00 97.62 99 THR A CA 1
ATOM 823 C C . THR A 1 99 ? -5.616 -1.377 19.879 1.00 97.62 99 THR A C 1
ATOM 825 O O . THR A 1 99 ? -5.790 -2.007 20.918 1.00 97.62 99 THR A O 1
ATOM 828 N N . GLN A 1 100 ? -6.509 -0.498 19.416 1.00 97.56 100 GLN A N 1
ATOM 829 C CA . GLN A 1 100 ? -7.733 -0.152 20.149 1.00 97.56 100 GLN A CA 1
ATOM 830 C C . GLN A 1 100 ? -8.650 -1.371 20.360 1.00 97.56 100 GLN A C 1
ATOM 832 O O . GLN A 1 100 ? -9.177 -1.578 21.449 1.00 97.56 100 GLN A O 1
ATOM 837 N N . VAL A 1 101 ? -8.806 -2.232 19.347 1.00 96.81 101 VAL A N 1
ATOM 838 C CA . VAL A 1 101 ? -9.581 -3.482 19.470 1.00 96.81 101 VAL A CA 1
ATOM 839 C C . VAL A 1 101 ? -9.012 -4.393 20.564 1.00 96.81 101 VAL A C 1
ATOM 841 O O . VAL A 1 101 ? -9.771 -4.975 21.338 1.00 96.81 101 VAL A O 1
ATOM 844 N N . LYS A 1 102 ? -7.681 -4.523 20.648 1.00 95.94 102 LYS A N 1
ATOM 845 C CA . LYS A 1 102 ? -7.026 -5.323 21.695 1.00 95.94 102 LYS A CA 1
ATOM 846 C C . LYS A 1 102 ? -7.268 -4.744 23.085 1.00 95.94 102 LYS A C 1
ATOM 848 O O . LYS A 1 102 ? -7.530 -5.514 24.002 1.00 95.94 102 LYS A O 1
ATOM 853 N N . GLU A 1 103 ? -7.193 -3.425 23.237 1.00 95.50 103 GLU A N 1
ATOM 854 C CA . GLU A 1 103 ? -7.473 -2.744 24.507 1.00 95.50 103 GLU A CA 1
ATOM 855 C C . GLU A 1 103 ? -8.908 -3.024 24.974 1.00 95.50 103 GLU A C 1
ATOM 857 O O . GLU A 1 103 ? -9.110 -3.470 26.102 1.00 95.50 103 GLU A O 1
ATOM 862 N N . LEU A 1 104 ? -9.890 -2.894 24.075 1.00 95.00 104 LEU A N 1
ATOM 863 C CA . LEU A 1 104 ? -11.293 -3.208 24.370 1.00 95.00 104 LEU A CA 1
ATOM 864 C C . LEU A 1 104 ? -11.496 -4.671 24.792 1.00 95.00 104 LEU A C 1
ATOM 866 O O . LEU A 1 104 ? -12.253 -4.945 25.724 1.00 95.00 104 LEU A O 1
ATOM 870 N N . LEU A 1 105 ? -10.815 -5.607 24.125 1.00 94.69 105 LEU A N 1
ATOM 871 C CA . LEU A 1 105 ? -10.888 -7.030 24.460 1.00 94.69 105 LEU A C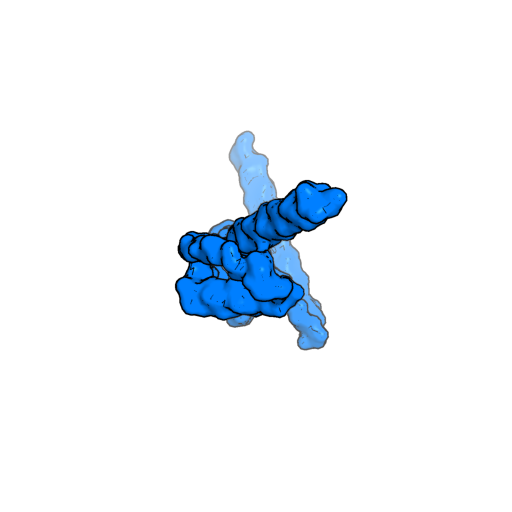A 1
ATOM 872 C C . LEU A 1 105 ? -10.309 -7.314 25.851 1.00 94.69 105 LEU A C 1
ATOM 874 O O . LEU A 1 105 ? -10.892 -8.081 26.614 1.00 94.69 105 LEU A O 1
ATOM 878 N N . ILE A 1 106 ? -9.171 -6.703 26.189 1.00 94.69 106 ILE A N 1
ATOM 879 C CA . ILE A 1 106 ? -8.545 -6.865 27.507 1.00 94.69 106 ILE A CA 1
ATOM 880 C C . ILE A 1 106 ? -9.485 -6.349 28.599 1.00 94.69 106 ILE A C 1
ATOM 882 O O . ILE A 1 106 ? -9.748 -7.069 29.561 1.00 94.69 106 ILE A O 1
ATOM 886 N N . GLU A 1 107 ? -10.068 -5.163 28.419 1.00 92.75 107 GLU A N 1
ATOM 887 C CA . GLU A 1 107 ? -11.024 -4.611 29.383 1.00 92.75 107 GLU A CA 1
ATOM 888 C C . GLU A 1 107 ? -12.259 -5.501 29.588 1.00 92.75 107 GLU A C 1
ATOM 890 O O . GLU A 1 107 ? -12.783 -5.603 30.700 1.00 92.75 107 GLU A O 1
ATOM 895 N N . GLU A 1 108 ? -12.777 -6.110 28.520 1.00 91.12 108 GLU A N 1
ATOM 896 C CA . GLU A 1 108 ? -13.917 -7.026 28.600 1.00 91.12 108 GLU A CA 1
ATOM 897 C C . GLU A 1 108 ? -13.571 -8.279 29.413 1.00 91.12 108 GLU A C 1
ATOM 899 O O . GLU A 1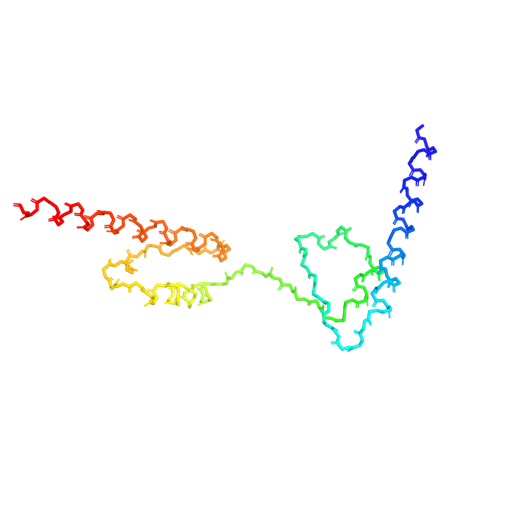 108 ? -14.331 -8.678 30.303 1.00 91.12 108 GLU A O 1
ATOM 904 N N . LEU A 1 109 ? -12.401 -8.865 29.154 1.00 91.25 109 LEU A N 1
ATOM 905 C CA . LEU A 1 109 ? -11.913 -10.032 29.882 1.00 91.25 109 LEU A CA 1
ATOM 906 C C . LEU A 1 109 ? -11.703 -9.713 31.370 1.00 91.25 109 LEU A C 1
ATOM 908 O O . LEU A 1 109 ? -12.153 -10.480 32.223 1.00 91.25 109 LEU A O 1
ATOM 912 N N . GLU A 1 110 ? -11.123 -8.559 31.701 1.00 92.88 110 GLU A N 1
ATOM 913 C CA . GLU A 1 110 ? -10.938 -8.113 33.088 1.00 92.88 110 GLU A CA 1
ATOM 914 C C . GLU A 1 110 ? -12.277 -7.936 33.824 1.00 92.88 110 GLU A C 1
ATOM 916 O O . GLU A 1 110 ? -12.460 -8.457 34.932 1.00 92.88 110 GLU A O 1
ATOM 921 N N . LYS A 1 111 ? -13.264 -7.291 33.189 1.00 89.31 111 LYS A N 1
ATOM 922 C CA . LYS A 1 111 ? -14.621 -7.128 33.747 1.00 89.31 111 LYS A CA 1
ATOM 923 C C . LYS A 1 111 ? -15.304 -8.4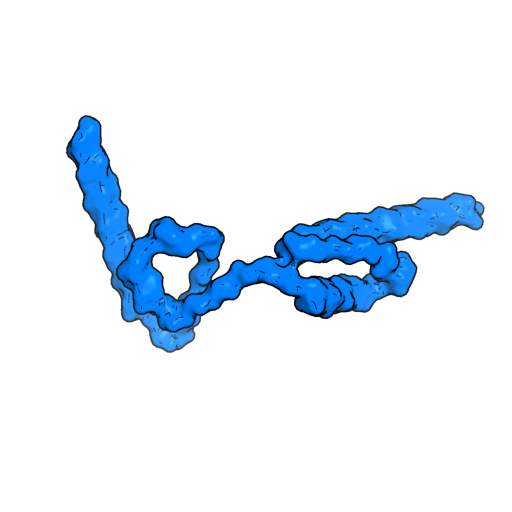80 33.991 1.00 89.31 111 LYS A C 1
ATOM 925 O O . LYS A 1 111 ? -15.928 -8.671 35.038 1.00 89.31 111 LYS A O 1
ATOM 930 N N . SER A 1 112 ? -15.148 -9.436 33.072 1.00 84.00 112 SER A N 1
ATOM 931 C CA . SER A 1 112 ? -15.699 -10.791 33.224 1.00 84.00 112 SER A CA 1
ATOM 932 C C . SER A 1 112 ? -15.038 -11.584 34.361 1.00 84.00 112 SER A C 1
ATOM 934 O O . SER A 1 112 ? -15.709 -12.350 35.054 1.00 84.00 112 SER A O 1
ATOM 936 N N . SER A 1 113 ? -13.744 -11.354 34.604 1.00 76.44 113 SER A N 1
ATOM 937 C CA . SER A 1 113 ? -12.985 -12.019 35.669 1.00 76.44 113 SER A CA 1
ATOM 938 C C . SER A 1 113 ? -13.282 -11.477 37.071 1.00 76.44 113 SER A C 1
ATOM 940 O O . SER A 1 113 ? -13.136 -12.208 38.041 1.00 76.44 113 SER A O 1
ATOM 942 N N . THR A 1 114 ? -13.747 -10.227 37.178 1.00 67.69 114 THR A N 1
ATOM 943 C CA . THR A 1 114 ? -14.054 -9.569 38.466 1.00 67.69 114 THR A CA 1
ATOM 944 C C . THR A 1 114 ? -15.517 -9.770 38.896 1.00 67.69 114 THR A C 1
ATOM 946 O O . THR A 1 114 ? -15.886 -9.452 40.022 1.00 67.69 114 THR A O 1
ATOM 949 N N . THR A 1 115 ? -16.369 -10.279 37.997 1.00 57.12 115 THR A N 1
ATOM 950 C CA . THR A 1 115 ? -17.809 -10.504 38.245 1.00 57.12 115 THR A CA 1
ATOM 951 C C . THR A 1 115 ? -18.129 -11.953 38.669 1.00 57.12 115 THR A C 1
ATOM 953 O O . THR A 1 115 ? -19.279 -12.248 38.987 1.00 57.12 115 THR A O 1
ATOM 956 N N . ASN A 1 116 ? -17.133 -12.848 38.708 1.00 45.75 116 ASN A N 1
ATOM 957 C CA . ASN A 1 116 ? -17.226 -14.184 39.323 1.00 45.75 116 ASN A CA 1
ATOM 958 C C . ASN A 1 116 ? -16.560 -14.191 40.700 1.00 45.75 116 ASN A C 1
ATOM 960 O O . ASN A 1 116 ? -17.038 -14.954 41.568 1.00 45.75 116 ASN A O 1
#

Secondary structure (DSSP, 8-state):
-HHHHHHHHHHHHHHHHHHHHHHHTS-TT-------S-GGGS-HHHHTT-S-----PPP-HHHHHHHHHHHHTTS-GGG-------SS-HHHHHHHHHHHHHHHHHHHHHHHHH--